Protein AF-A0A1I5C1Q9-F1 (afdb_monomer_lite)

Foldseek 3Di:
DAPDDVVLVVLLCLCPDPDLVSNLVSLVVLLVCLVRHDLVSLLVLLLSLLQCLLPDPDLSSNLSSLVSNLNNPPPVSYALVSNQSNVNRPPVSQDPSSVVSVVSVVVSPVVVPD

Secondary structure (DSSP, 8-state):
----HHHHHHHHHHHT-SSHHHHHHHHHHHHHTGGG--HHHHHHHHHHHHHHHHH---HHHHHHHHHHHHHHGGGS---GGGGGGGGGS-GGG--HHHHHHHHHHHHHHHHTT-

Sequence (114 aa):
MGIGNRRLAELIRELVSGDGQQRETGSDRVEDWMNSYSPKEARVIAETLALMASFEESRECLEAQLHALSELDTADRIGAADLTPLRDIPGTRIHVEHRDYLEDLAPYLEKGAE

Radius of gyration: 13.0 Å; chains: 1; bounding box: 29×31×28 Å

pLDDT: mean 89.0, std 11.05, range [41.06, 98.25]

Structure (mmCIF, N/CA/C/O backbone):
data_AF-A0A1I5C1Q9-F1
#
_entry.id   AF-A0A1I5C1Q9-F1
#
loop_
_atom_site.group_PDB
_atom_site.id
_atom_site.type_symbol
_atom_site.label_atom_id
_atom_site.label_alt_id
_atom_site.label_comp_id
_atom_site.label_asym_id
_atom_site.label_entity_id
_atom_site.label_seq_id
_atom_site.pdbx_PDB_ins_code
_atom_site.Cartn_x
_atom_site.Cartn_y
_atom_site.Cartn_z
_atom_site.occupancy
_atom_site.B_iso_or_equiv
_atom_site.auth_seq_id
_atom_site.auth_comp_id
_atom_site.auth_asym_id
_atom_site.auth_atom_id
_atom_site.pdbx_PDB_model_num
ATOM 1 N N . MET A 1 1 ? 16.213 -5.658 -12.398 1.00 69.19 1 MET A N 1
ATOM 2 C CA . MET A 1 1 ? 15.903 -7.015 -11.890 1.00 69.19 1 MET A CA 1
ATOM 3 C C . MET A 1 1 ? 14.983 -6.848 -10.698 1.00 69.19 1 MET A C 1
ATOM 5 O O . MET A 1 1 ? 15.116 -5.830 -10.041 1.00 69.19 1 MET A O 1
ATOM 9 N N . GLY A 1 2 ? 14.039 -7.769 -10.503 1.00 88.94 2 GLY A N 1
ATOM 10 C CA . GLY A 1 2 ? 13.058 -7.734 -9.414 1.00 88.94 2 GLY A CA 1
ATOM 11 C C . GLY A 1 2 ? 13.441 -8.618 -8.225 1.00 88.94 2 GLY A C 1
ATOM 12 O O . GLY A 1 2 ? 14.420 -9.364 -8.307 1.00 88.94 2 GLY A O 1
ATOM 13 N N . ILE A 1 3 ? 12.636 -8.604 -7.162 1.00 94.06 3 ILE A N 1
ATOM 14 C CA . ILE A 1 3 ? 12.808 -9.509 -6.009 1.00 94.06 3 ILE A CA 1
ATOM 15 C C . ILE A 1 3 ? 12.415 -10.964 -6.327 1.00 94.06 3 ILE A C 1
ATOM 17 O O . ILE A 1 3 ? 12.841 -11.890 -5.632 1.00 94.06 3 ILE A O 1
ATOM 21 N N . GLY A 1 4 ? 11.640 -11.183 -7.393 1.00 96.62 4 GLY A N 1
ATOM 22 C CA . GLY A 1 4 ? 11.198 -12.487 -7.874 1.00 96.62 4 GLY A CA 1
ATOM 23 C C . GLY A 1 4 ? 9.879 -12.959 -7.253 1.00 96.62 4 GLY A C 1
ATOM 24 O O . GLY A 1 4 ? 9.561 -12.678 -6.099 1.00 96.62 4 GLY A O 1
ATOM 25 N N . ASN A 1 5 ? 9.127 -13.764 -8.016 1.00 96.62 5 ASN A N 1
ATOM 26 C CA . ASN A 1 5 ? 7.746 -14.164 -7.695 1.00 96.62 5 ASN A CA 1
ATOM 27 C C . ASN A 1 5 ? 7.564 -14.779 -6.299 1.00 96.62 5 ASN A C 1
ATOM 29 O O . ASN A 1 5 ? 6.539 -14.557 -5.663 1.00 96.62 5 ASN A O 1
ATOM 33 N N . ARG A 1 6 ? 8.533 -15.572 -5.823 1.00 97.44 6 ARG A N 1
ATOM 34 C CA . ARG A 1 6 ? 8.437 -16.221 -4.508 1.00 97.44 6 ARG A CA 1
ATOM 35 C C . ARG A 1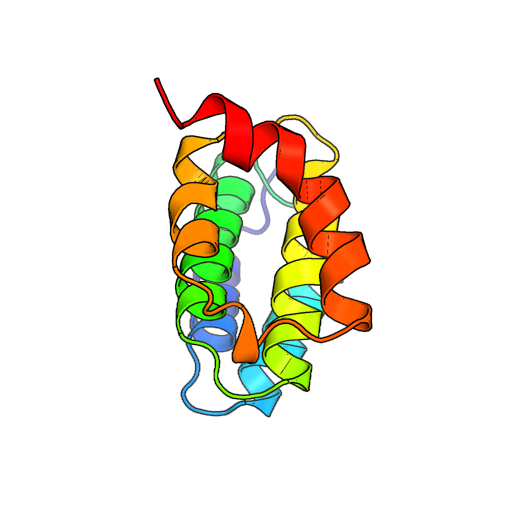 6 ? 8.489 -15.202 -3.372 1.00 97.44 6 ARG A C 1
ATOM 37 O O . ARG A 1 6 ? 7.636 -15.255 -2.495 1.00 97.44 6 ARG A O 1
ATOM 44 N N . ARG A 1 7 ? 9.451 -14.275 -3.424 1.00 97.25 7 ARG A N 1
ATOM 45 C CA . ARG A 1 7 ? 9.593 -13.212 -2.421 1.00 97.25 7 ARG A CA 1
ATOM 46 C C . ARG A 1 7 ? 8.420 -12.246 -2.479 1.00 97.25 7 ARG A C 1
ATOM 48 O O . ARG A 1 7 ? 7.917 -11.865 -1.435 1.00 97.25 7 ARG A O 1
ATOM 55 N N . LEU A 1 8 ? 7.931 -11.933 -3.682 1.00 97.38 8 LEU A N 1
ATOM 56 C CA . LEU A 1 8 ? 6.717 -11.134 -3.842 1.00 97.38 8 LEU A CA 1
ATOM 57 C C . LEU A 1 8 ? 5.515 -11.810 -3.161 1.00 97.38 8 LEU A C 1
ATOM 59 O O . LEU A 1 8 ? 4.795 -11.169 -2.411 1.00 97.38 8 LEU A O 1
ATOM 63 N N . ALA A 1 9 ? 5.313 -13.114 -3.368 1.00 98.06 9 ALA A N 1
ATOM 64 C CA . ALA A 1 9 ? 4.214 -13.847 -2.736 1.00 98.06 9 ALA A CA 1
ATOM 65 C C . ALA A 1 9 ? 4.386 -14.029 -1.214 1.00 98.06 9 ALA A C 1
ATOM 67 O O . ALA A 1 9 ? 3.405 -14.228 -0.500 1.00 98.06 9 ALA A O 1
ATOM 68 N N . GLU A 1 10 ? 5.618 -14.043 -0.706 1.00 97.94 10 GLU A N 1
ATOM 69 C CA . GLU A 1 10 ? 5.911 -14.012 0.734 1.00 97.94 10 GLU A CA 1
ATOM 70 C C . GLU A 1 10 ? 5.553 -12.642 1.321 1.00 97.94 10 GLU A C 1
ATOM 72 O O . GLU A 1 10 ? 4.777 -12.592 2.268 1.00 97.94 10 GLU A O 1
ATOM 77 N N . LEU A 1 11 ? 5.993 -11.559 0.681 1.00 97.88 11 LEU A N 1
ATOM 78 C CA . LEU A 1 11 ? 5.684 -10.187 1.079 1.00 97.88 11 LEU A CA 1
ATOM 79 C C . LEU A 1 11 ? 4.176 -9.902 1.057 1.00 97.88 11 LEU A C 1
ATOM 81 O O . LEU A 1 11 ? 3.628 -9.428 2.042 1.00 97.88 11 LEU A O 1
ATOM 85 N N . ILE A 1 12 ? 3.468 -10.273 -0.016 1.00 98.25 12 ILE A N 1
ATOM 86 C CA . ILE A 1 12 ? 2.008 -10.089 -0.094 1.00 98.25 12 ILE A CA 1
ATOM 87 C C . ILE A 1 12 ? 1.303 -10.811 1.058 1.00 98.25 12 ILE A C 1
ATOM 89 O O . ILE A 1 12 ? 0.363 -10.268 1.624 1.00 98.25 12 ILE A O 1
ATOM 93 N N . ARG A 1 13 ? 1.754 -12.016 1.438 1.00 98.25 13 ARG A N 1
ATOM 94 C CA . ARG A 1 13 ? 1.168 -12.753 2.570 1.00 98.25 13 ARG A CA 1
ATOM 95 C C . ARG A 1 13 ? 1.364 -12.043 3.905 1.00 98.25 13 ARG A C 1
ATOM 97 O O . ARG A 1 13 ? 0.482 -12.147 4.748 1.00 98.25 13 ARG A O 1
ATOM 104 N N . GLU A 1 14 ? 2.487 -11.359 4.089 1.00 98.12 14 GLU A N 1
ATOM 105 C CA . GLU A 1 14 ? 2.734 -10.530 5.273 1.00 98.12 14 GLU A CA 1
ATOM 106 C C . GLU A 1 14 ? 1.794 -9.313 5.268 1.00 98.12 14 GLU A C 1
ATOM 108 O O . GLU A 1 14 ? 1.070 -9.100 6.238 1.00 98.12 14 GLU A O 1
ATOM 113 N N . LEU A 1 15 ? 1.699 -8.604 4.135 1.00 98.00 15 LEU A N 1
ATOM 114 C CA . LEU A 1 15 ? 0.849 -7.417 3.972 1.00 98.00 15 LEU A CA 1
ATOM 115 C C . LEU A 1 15 ? -0.648 -7.691 4.185 1.00 98.00 15 LEU A C 1
ATOM 117 O O . LEU A 1 15 ? -1.349 -6.852 4.743 1.00 98.00 15 LEU A O 1
ATOM 121 N N . VAL A 1 16 ? -1.146 -8.862 3.773 1.00 98.12 16 VAL A N 1
ATOM 122 C CA . VAL A 1 16 ? -2.564 -9.250 3.936 1.00 98.12 16 VAL A CA 1
ATOM 123 C C . VAL A 1 16 ? -2.815 -10.131 5.165 1.00 98.12 16 VAL A C 1
ATOM 125 O O . VAL A 1 16 ? -3.870 -10.760 5.281 1.00 98.12 16 VAL A O 1
ATOM 128 N N . SER A 1 17 ? -1.842 -10.232 6.074 1.00 98.06 17 SER A N 1
ATOM 129 C CA . SER A 1 17 ? -1.958 -11.084 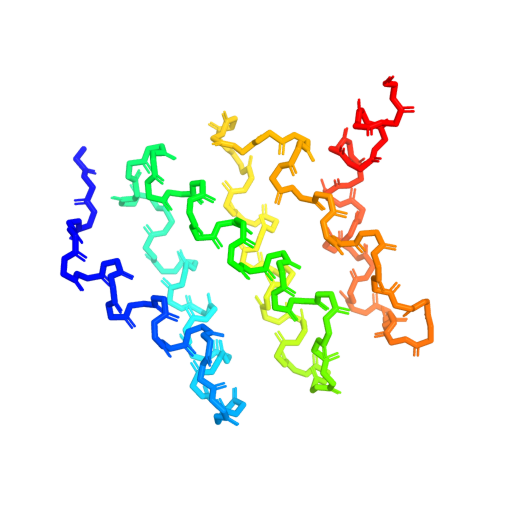7.255 1.00 98.06 17 SER A CA 1
ATOM 130 C C . SER A 1 17 ? -3.089 -10.624 8.179 1.00 98.06 17 SER A C 1
ATOM 132 O O . SER A 1 17 ? -3.309 -9.432 8.392 1.00 98.06 17 SER A O 1
ATOM 134 N N . GLY A 1 18 ? -3.783 -11.582 8.800 1.00 96.69 18 GLY A N 1
ATOM 135 C CA . GLY A 1 18 ? -4.743 -11.284 9.870 1.00 96.69 18 GLY A CA 1
ATOM 136 C C . GLY A 1 18 ? -4.078 -10.746 11.145 1.00 96.69 18 GLY A C 1
ATOM 137 O O . GLY A 1 18 ? -4.755 -10.184 12.000 1.00 96.69 18 GLY A O 1
ATOM 138 N N . ASP A 1 19 ? -2.759 -10.896 11.264 1.00 97.56 19 ASP A N 1
ATOM 139 C CA . ASP A 1 19 ? -1.942 -10.396 12.366 1.00 97.56 19 ASP A CA 1
ATOM 140 C C . ASP A 1 19 ? -1.389 -9.001 12.039 1.00 97.56 19 ASP A C 1
ATOM 142 O O . ASP A 1 19 ? -0.659 -8.835 11.061 1.00 97.56 19 ASP A O 1
ATOM 146 N N . GLY A 1 20 ? -1.732 -8.004 12.863 1.00 97.00 20 GLY A N 1
ATOM 147 C CA . GLY A 1 20 ? -1.306 -6.614 12.671 1.00 97.00 20 GLY A CA 1
ATOM 148 C C . GLY A 1 20 ? 0.213 -6.446 12.668 1.00 97.00 20 GLY A C 1
ATOM 149 O O . GLY A 1 20 ? 0.738 -5.741 11.810 1.00 97.00 20 GLY A O 1
ATOM 150 N N . GLN A 1 21 ? 0.930 -7.180 13.524 1.00 97.06 21 GLN A N 1
ATOM 151 C CA . GLN A 1 21 ? 2.391 -7.087 13.589 1.00 97.06 21 GLN A CA 1
ATOM 152 C C . GLN A 1 21 ? 3.037 -7.532 12.272 1.00 97.06 21 GLN A C 1
ATOM 154 O O . GLN A 1 21 ? 4.028 -6.960 11.826 1.00 97.06 21 GLN A O 1
ATOM 159 N N . GLN A 1 22 ? 2.465 -8.553 11.626 1.00 97.81 22 GLN A N 1
ATOM 160 C CA . GLN A 1 22 ? 2.952 -9.031 10.332 1.00 97.81 22 GLN A CA 1
ATOM 161 C C . GLN A 1 22 ? 2.666 -8.039 9.207 1.00 97.81 22 GLN A C 1
ATOM 163 O O . GLN A 1 22 ? 3.488 -7.927 8.300 1.00 97.81 22 GLN A O 1
ATOM 168 N N . ARG A 1 23 ? 1.545 -7.310 9.267 1.00 97.88 23 ARG A N 1
ATOM 169 C CA . ARG A 1 23 ? 1.233 -6.265 8.281 1.00 97.88 23 ARG A CA 1
ATOM 170 C C . ARG A 1 23 ? 2.180 -5.078 8.398 1.00 97.88 23 ARG A C 1
ATOM 172 O O . ARG A 1 23 ? 2.684 -4.616 7.379 1.00 97.88 23 ARG A O 1
ATOM 179 N N . GLU A 1 24 ? 2.454 -4.633 9.622 1.00 97.56 24 GLU A N 1
ATOM 180 C CA . GLU A 1 24 ? 3.449 -3.593 9.910 1.00 97.56 24 GLU A CA 1
ATOM 181 C C . GLU A 1 24 ? 4.837 -4.030 9.421 1.00 97.56 24 GLU A C 1
ATOM 183 O O . GLU A 1 24 ? 5.399 -3.403 8.533 1.00 97.56 24 GLU A O 1
ATOM 188 N N . THR A 1 25 ? 5.320 -5.203 9.856 1.00 97.00 25 THR A N 1
ATOM 189 C CA . THR A 1 25 ? 6.626 -5.745 9.422 1.00 97.00 25 THR A CA 1
ATOM 190 C C . THR A 1 25 ? 6.711 -5.931 7.904 1.00 97.00 25 THR A C 1
ATOM 192 O O . THR A 1 25 ? 7.772 -5.759 7.302 1.00 97.00 25 THR A O 1
ATOM 195 N N . GLY A 1 26 ? 5.608 -6.334 7.270 1.00 97.31 26 GLY A N 1
ATOM 196 C CA . GLY A 1 26 ? 5.521 -6.437 5.820 1.00 97.31 26 GLY A CA 1
ATOM 197 C C . GLY A 1 26 ? 5.659 -5.073 5.145 1.00 97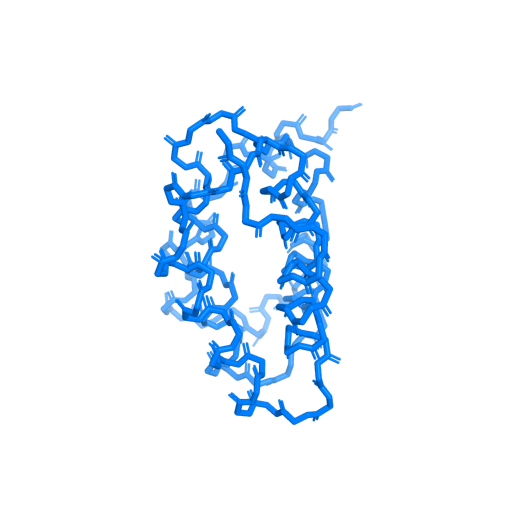.31 26 GLY A C 1
ATOM 198 O O . GLY A 1 26 ? 6.316 -4.990 4.113 1.00 97.31 26 GLY A O 1
ATOM 199 N N . SER A 1 27 ? 5.085 -4.022 5.732 1.00 97.12 27 SER A N 1
ATOM 200 C CA . SER A 1 27 ? 5.151 -2.647 5.222 1.00 97.12 27 SER A CA 1
ATOM 201 C C . SER A 1 27 ? 6.557 -2.064 5.382 1.00 97.12 27 SER A C 1
ATOM 203 O O . SER A 1 27 ? 7.117 -1.604 4.396 1.00 97.12 27 SER A O 1
ATOM 205 N N . ASP A 1 28 ? 7.207 -2.243 6.533 1.00 95.94 28 ASP A N 1
ATOM 206 C CA . ASP A 1 28 ? 8.612 -1.839 6.725 1.00 95.94 28 ASP A CA 1
ATOM 207 C C . ASP A 1 28 ? 9.539 -2.523 5.707 1.00 95.94 28 ASP A C 1
ATOM 209 O O . ASP A 1 28 ? 10.433 -1.928 5.102 1.00 95.94 28 ASP A O 1
ATOM 213 N N . ARG A 1 29 ? 9.288 -3.810 5.439 1.00 95.75 29 ARG A N 1
ATOM 214 C CA . ARG A 1 29 ? 10.043 -4.559 4.432 1.00 95.75 29 ARG A CA 1
ATOM 215 C C . ARG A 1 29 ? 9.822 -4.020 3.019 1.00 95.75 29 ARG A C 1
ATOM 217 O O . ARG A 1 29 ? 10.690 -4.199 2.157 1.00 95.75 29 ARG A O 1
ATOM 224 N N . VAL A 1 30 ? 8.672 -3.394 2.751 1.00 95.06 30 VAL A N 1
ATOM 225 C CA . VAL A 1 30 ? 8.444 -2.734 1.467 1.00 95.06 30 VAL A CA 1
ATOM 226 C C . VAL A 1 30 ? 9.494 -1.650 1.249 1.00 95.06 30 VAL A C 1
ATOM 228 O O . VAL A 1 30 ? 10.118 -1.646 0.184 1.00 95.06 30 VAL A O 1
ATOM 231 N N . GLU A 1 31 ? 9.728 -0.823 2.266 1.00 91.50 31 GLU A N 1
ATOM 232 C CA . GLU A 1 31 ? 10.719 0.254 2.268 1.00 91.50 31 GLU A CA 1
ATOM 233 C C . GLU A 1 31 ? 12.139 -0.301 2.099 1.00 91.50 31 GLU A C 1
ATOM 235 O O . GLU A 1 31 ? 12.865 0.099 1.184 1.00 91.50 31 GLU A O 1
ATOM 240 N N . ASP A 1 32 ? 12.501 -1.331 2.872 1.00 92.25 32 ASP A N 1
ATOM 241 C CA . ASP A 1 32 ? 13.824 -1.970 2.805 1.00 92.25 32 ASP A CA 1
ATOM 242 C C . ASP A 1 32 ? 14.204 -2.428 1.385 1.00 92.25 32 ASP A C 1
ATOM 244 O O . ASP A 1 32 ? 15.377 -2.427 0.987 1.00 92.25 32 ASP A O 1
ATOM 248 N N . TRP A 1 33 ? 13.221 -2.882 0.604 1.00 91.88 33 TRP A N 1
ATOM 249 C CA . TRP A 1 33 ? 13.433 -3.457 -0.724 1.00 91.88 33 TRP A CA 1
ATOM 250 C C . TRP A 1 33 ? 12.970 -2.549 -1.870 1.00 91.88 33 TRP A C 1
ATOM 252 O O . TRP A 1 33 ? 13.050 -2.979 -3.025 1.00 91.88 33 TRP A O 1
ATOM 262 N N . MET A 1 34 ? 12.562 -1.301 -1.610 1.00 88.56 34 MET A N 1
ATOM 263 C CA . MET A 1 34 ? 11.970 -0.382 -2.603 1.00 88.56 34 MET A CA 1
ATOM 264 C C . MET A 1 34 ? 12.799 -0.242 -3.896 1.00 88.56 34 MET A C 1
ATOM 266 O O . MET A 1 34 ? 12.284 -0.221 -5.022 1.00 88.56 34 MET A O 1
ATOM 270 N N . ASN A 1 35 ? 14.125 -0.254 -3.754 1.00 88.56 35 ASN A N 1
ATOM 271 C CA . ASN A 1 35 ? 15.074 -0.126 -4.860 1.00 88.56 35 ASN A CA 1
ATOM 272 C C . ASN A 1 35 ? 15.299 -1.430 -5.648 1.00 88.56 35 ASN A C 1
ATOM 274 O O . ASN A 1 35 ? 15.930 -1.417 -6.705 1.00 88.56 35 ASN A O 1
ATOM 278 N N . SER A 1 36 ? 14.774 -2.554 -5.159 1.00 92.00 36 SER A N 1
ATOM 279 C CA . SER A 1 36 ? 14.928 -3.891 -5.744 1.00 92.00 36 SER A CA 1
ATOM 280 C C . SER A 1 36 ? 13.711 -4.351 -6.547 1.00 92.00 36 SER A C 1
ATOM 282 O O . SER A 1 36 ? 13.782 -5.384 -7.217 1.00 92.00 36 SER A O 1
ATOM 284 N N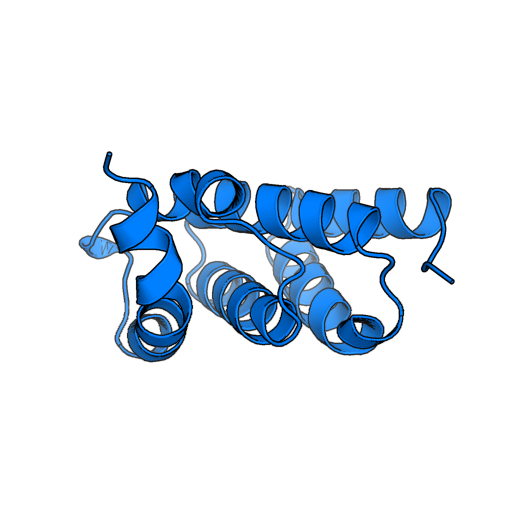 . TYR A 1 37 ? 12.596 -3.622 -6.493 1.00 92.00 37 TYR A N 1
ATOM 285 C CA . TYR A 1 37 ? 11.387 -3.990 -7.222 1.00 92.00 37 TYR A CA 1
ATOM 286 C C . TYR A 1 37 ? 11.494 -3.685 -8.712 1.00 92.00 37 TYR A C 1
ATOM 288 O O . TYR A 1 37 ? 11.923 -2.616 -9.146 1.00 92.00 37 TYR A O 1
ATOM 296 N N . SER A 1 38 ? 11.022 -4.626 -9.522 1.00 91.75 38 SER A N 1
ATOM 297 C CA . SER A 1 38 ? 10.611 -4.325 -10.888 1.00 91.75 38 SER A CA 1
ATOM 298 C C . SER A 1 38 ? 9.339 -3.463 -10.887 1.00 91.75 38 SER A C 1
ATOM 300 O O . SER A 1 38 ? 8.568 -3.522 -9.928 1.00 91.75 38 SER A O 1
ATOM 302 N N . PRO A 1 39 ? 9.040 -2.730 -11.976 1.00 90.44 39 PRO A N 1
ATOM 303 C CA . PRO A 1 39 ? 7.808 -1.940 -12.066 1.00 90.44 39 PRO A CA 1
ATOM 304 C C . PRO A 1 39 ? 6.535 -2.764 -11.820 1.00 90.44 39 PRO A C 1
ATOM 306 O O . PRO A 1 39 ? 5.618 -2.316 -11.144 1.00 90.44 39 PRO A O 1
ATOM 309 N N . LYS A 1 40 ? 6.501 -4.013 -12.309 1.00 91.19 40 LYS A N 1
ATOM 310 C CA . LYS A 1 40 ? 5.372 -4.925 -12.082 1.00 91.19 40 LYS A CA 1
ATOM 311 C C . LYS A 1 40 ? 5.215 -5.298 -10.604 1.00 91.19 40 LYS A C 1
ATOM 313 O O . LYS A 1 40 ? 4.094 -5.363 -10.121 1.00 91.19 40 LYS A O 1
ATOM 318 N N . GLU A 1 41 ? 6.315 -5.592 -9.913 1.00 94.38 41 GLU A N 1
ATOM 319 C CA . GLU A 1 41 ? 6.279 -5.921 -8.481 1.00 94.38 41 GLU A CA 1
ATOM 320 C C . GLU A 1 41 ? 5.838 -4.711 -7.658 1.00 94.38 41 GLU A C 1
ATOM 322 O O . GLU A 1 41 ? 4.939 -4.854 -6.839 1.00 94.38 41 GLU A O 1
ATOM 327 N N . ALA A 1 42 ? 6.403 -3.530 -7.933 1.00 93.06 42 ALA A N 1
ATOM 328 C CA . ALA A 1 42 ? 6.039 -2.288 -7.256 1.00 93.06 42 ALA A CA 1
ATOM 329 C C . ALA A 1 42 ? 4.538 -1.993 -7.382 1.00 93.06 42 ALA A C 1
ATOM 331 O O . ALA A 1 42 ? 3.890 -1.718 -6.380 1.00 93.06 42 ALA A O 1
ATOM 332 N N . ARG A 1 43 ? 3.965 -2.151 -8.582 1.00 91.94 43 ARG A N 1
ATOM 333 C CA . ARG A 1 43 ? 2.527 -1.955 -8.803 1.00 91.94 43 ARG A CA 1
ATOM 334 C C . ARG A 1 43 ? 1.658 -2.920 -7.997 1.00 91.94 43 ARG A C 1
ATOM 336 O O . ARG A 1 43 ? 0.708 -2.492 -7.360 1.00 91.94 43 ARG A O 1
ATOM 343 N N . VAL A 1 44 ? 1.993 -4.213 -7.988 1.00 94.50 44 VAL A N 1
ATOM 344 C CA . VAL A 1 44 ? 1.234 -5.211 -7.210 1.00 94.50 44 VAL A CA 1
ATOM 345 C C . VAL A 1 44 ? 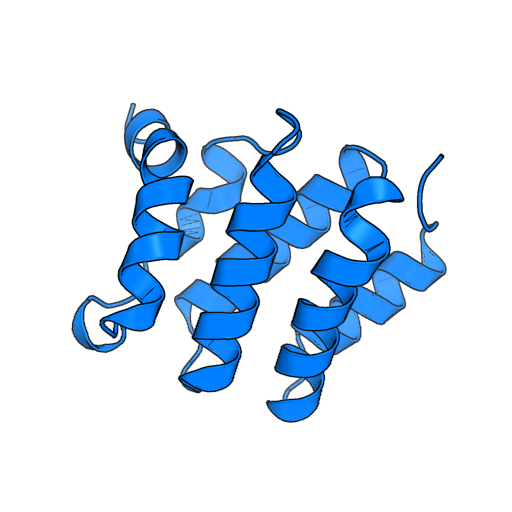1.300 -4.905 -5.712 1.00 94.50 44 VAL A C 1
ATOM 347 O O . VAL A 1 44 ? 0.298 -5.042 -5.013 1.00 94.50 44 VAL A O 1
ATOM 350 N N . ILE A 1 45 ? 2.469 -4.492 -5.217 1.00 95.56 45 ILE A N 1
ATOM 351 C CA . ILE A 1 45 ? 2.648 -4.100 -3.816 1.00 95.56 45 ILE A CA 1
ATOM 352 C C . ILE A 1 45 ? 1.810 -2.855 -3.511 1.00 95.56 45 ILE A C 1
ATOM 354 O O . ILE A 1 45 ? 1.078 -2.863 -2.529 1.00 95.56 45 ILE A O 1
ATOM 358 N N . ALA A 1 46 ? 1.849 -1.838 -4.375 1.00 94.12 46 ALA A N 1
ATOM 359 C CA . ALA A 1 46 ? 1.088 -0.605 -4.205 1.00 94.12 46 ALA A CA 1
ATOM 360 C C . ALA A 1 46 ? -0.427 -0.847 -4.182 1.00 94.12 46 ALA A C 1
ATOM 362 O O . ALA A 1 46 ? -1.097 -0.415 -3.251 1.00 94.12 46 ALA A O 1
ATOM 363 N N . GLU A 1 47 ? -0.962 -1.609 -5.140 1.00 94.38 47 GLU A N 1
ATOM 364 C CA . GLU A 1 47 ? -2.385 -1.980 -5.161 1.00 94.38 47 GLU A CA 1
ATOM 365 C C . GLU A 1 47 ? -2.782 -2.746 -3.888 1.00 94.38 47 GLU A C 1
ATOM 367 O O . GLU A 1 47 ? -3.852 -2.518 -3.324 1.00 94.38 47 GLU A O 1
ATOM 372 N N . THR A 1 48 ? -1.905 -3.635 -3.403 1.00 96.75 48 THR A N 1
ATOM 373 C CA . THR A 1 48 ? -2.138 -4.392 -2.165 1.00 96.75 48 THR A CA 1
ATOM 374 C C . THR A 1 48 ? -2.162 -3.465 -0.952 1.00 96.75 48 THR A C 1
ATOM 376 O O . THR A 1 48 ? -3.103 -3.528 -0.168 1.00 96.75 48 THR A O 1
ATOM 379 N N . LEU A 1 49 ? -1.162 -2.595 -0.800 1.00 96.19 49 LEU A N 1
ATOM 380 C CA . LEU A 1 49 ? -1.078 -1.645 0.308 1.00 96.19 49 LEU A CA 1
ATOM 381 C C . LEU A 1 49 ? -2.254 -0.669 0.304 1.00 96.19 49 LEU A C 1
ATOM 383 O O . LEU A 1 49 ? -2.876 -0.477 1.342 1.00 96.19 49 LEU A O 1
ATOM 387 N N . ALA A 1 50 ? -2.604 -0.106 -0.855 1.00 95.25 50 ALA A N 1
ATOM 388 C CA . ALA A 1 50 ? -3.725 0.820 -0.975 1.00 95.25 50 ALA A CA 1
ATOM 389 C C . ALA A 1 50 ? -5.042 0.142 -0.586 1.00 95.25 50 ALA A C 1
ATOM 391 O O . ALA A 1 50 ? -5.845 0.706 0.161 1.00 95.25 50 ALA A O 1
ATOM 392 N N . LEU A 1 51 ? -5.246 -1.096 -1.049 1.00 96.38 51 LEU A N 1
ATOM 393 C CA . LEU A 1 51 ? -6.403 -1.894 -0.673 1.00 96.38 51 LEU A CA 1
ATOM 394 C C . LEU A 1 51 ? -6.432 -2.158 0.838 1.00 96.38 51 LEU A C 1
ATOM 396 O O . LEU A 1 51 ? -7.467 -1.929 1.454 1.00 96.38 51 LEU A O 1
ATOM 400 N N . MET A 1 52 ? -5.323 -2.592 1.440 1.00 97.12 52 MET A N 1
ATOM 401 C CA . MET A 1 52 ? -5.256 -2.848 2.884 1.00 97.12 52 MET A CA 1
ATOM 402 C C . MET A 1 52 ? -5.514 -1.577 3.702 1.00 97.12 52 MET A C 1
ATOM 404 O O . MET A 1 52 ? -6.350 -1.600 4.604 1.00 97.12 52 MET A O 1
ATOM 408 N N . ALA A 1 53 ? -4.900 -0.453 3.326 1.00 95.69 53 ALA A N 1
ATOM 409 C CA . ALA A 1 53 ? -5.070 0.835 3.993 1.00 95.69 53 ALA A CA 1
ATOM 410 C C . ALA A 1 53 ? -6.533 1.309 3.995 1.00 95.69 53 ALA A C 1
ATOM 412 O O . ALA A 1 53 ? -6.999 1.871 4.986 1.00 95.69 53 ALA A O 1
ATOM 413 N N . SER A 1 54 ? -7.297 1.023 2.931 1.00 95.44 54 SER A N 1
ATOM 414 C CA . SER A 1 54 ? -8.716 1.413 2.820 1.00 95.44 54 SER A CA 1
ATOM 415 C C . SER A 1 54 ? -9.604 0.870 3.953 1.00 95.44 54 SER A C 1
ATOM 417 O O . SER A 1 54 ? -10.567 1.516 4.384 1.00 95.44 54 SER A O 1
ATOM 419 N N . PHE A 1 55 ? -9.269 -0.304 4.494 1.00 94.69 55 PHE A N 1
ATOM 420 C CA . PHE A 1 55 ? -10.033 -0.952 5.560 1.00 94.69 55 PHE A CA 1
ATOM 421 C C . PHE A 1 55 ? -9.224 -1.233 6.826 1.00 94.69 55 PHE A C 1
ATOM 423 O O . PHE A 1 55 ? -9.756 -1.855 7.742 1.00 94.69 55 PHE A O 1
ATOM 430 N N . GLU A 1 56 ? -7.984 -0.756 6.912 1.00 96.56 56 GLU A N 1
ATOM 431 C CA . GLU A 1 56 ? -7.153 -0.932 8.097 1.00 96.56 56 GLU A CA 1
ATOM 432 C C . GLU A 1 56 ? -7.787 -0.250 9.323 1.00 96.56 56 GLU A C 1
ATOM 434 O O . GLU A 1 56 ? -8.316 0.869 9.257 1.00 96.56 56 GLU A O 1
ATOM 439 N N . GLU A 1 57 ? -7.761 -0.967 10.446 1.00 93.56 57 GLU A N 1
ATOM 440 C CA . GLU A 1 57 ? -8.303 -0.522 11.734 1.00 93.56 57 GLU A CA 1
ATOM 441 C C . GLU A 1 57 ? -7.188 -0.182 12.727 1.00 93.56 57 GLU A C 1
ATOM 443 O O . GLU A 1 57 ? -7.389 0.637 13.626 1.00 93.56 57 GLU A O 1
ATOM 448 N N . SER A 1 58 ? -6.013 -0.797 12.570 1.00 94.62 58 SER A N 1
ATOM 449 C CA . SER A 1 58 ? -4.841 -0.492 13.381 1.00 94.62 58 SER A CA 1
ATOM 450 C C . SER A 1 58 ? -4.187 0.797 12.904 1.00 94.62 58 SER A C 1
ATOM 452 O O . SER A 1 58 ? -3.786 0.911 11.747 1.00 94.62 58 SER A O 1
ATOM 454 N N . ARG A 1 59 ? -4.031 1.753 13.822 1.00 94.12 59 ARG A N 1
ATOM 455 C CA . ARG A 1 59 ? -3.362 3.026 13.542 1.00 94.12 59 ARG A CA 1
ATOM 456 C C . ARG A 1 59 ? -1.927 2.815 13.056 1.00 94.12 59 ARG A C 1
ATOM 458 O O . ARG A 1 59 ? -1.566 3.347 12.019 1.00 94.12 59 ARG A O 1
ATOM 465 N N . GLU A 1 60 ? -1.163 1.993 13.771 1.00 94.62 60 GLU A N 1
ATOM 466 C CA . GLU A 1 60 ? 0.245 1.700 13.466 1.00 94.62 60 GLU A CA 1
ATOM 467 C C . GLU A 1 60 ? 0.387 1.022 12.097 1.00 94.62 60 GLU A C 1
ATOM 469 O O . GLU A 1 60 ? 1.239 1.391 11.295 1.00 94.62 60 GLU A O 1
ATOM 474 N N . CYS A 1 61 ? -0.508 0.082 11.772 1.00 96.75 61 CYS A N 1
ATOM 475 C CA . CYS A 1 61 ? -0.477 -0.570 10.464 1.00 96.75 61 CYS A CA 1
ATOM 476 C C . CYS A 1 61 ? -0.865 0.391 9.337 1.00 96.75 61 CYS A C 1
ATOM 478 O O . CYS A 1 61 ? -0.285 0.307 8.259 1.00 96.75 61 CYS A O 1
ATOM 480 N N . LEU A 1 62 ? -1.835 1.284 9.566 1.00 96.62 62 LEU A N 1
ATOM 481 C CA . LEU A 1 62 ? -2.241 2.274 8.571 1.00 96.62 62 LEU A CA 1
ATOM 482 C C . LEU A 1 62 ? -1.102 3.261 8.291 1.00 96.62 62 LEU A C 1
ATOM 484 O O . LEU A 1 62 ? -0.830 3.555 7.131 1.00 96.62 62 LEU A O 1
ATOM 488 N N . GLU A 1 63 ? -0.417 3.728 9.335 1.00 95.88 63 GLU A N 1
ATOM 489 C CA . GLU A 1 63 ? 0.767 4.581 9.220 1.00 95.88 63 GLU A CA 1
ATOM 490 C C . GLU A 1 63 ? 1.863 3.896 8.391 1.00 95.88 63 GLU A C 1
ATOM 492 O O . GLU A 1 63 ? 2.279 4.439 7.368 1.00 95.88 63 GLU A O 1
ATOM 497 N N . ALA A 1 64 ? 2.239 2.662 8.747 1.00 96.38 64 ALA A N 1
ATOM 498 C CA . ALA A 1 64 ? 3.259 1.900 8.026 1.00 96.38 64 ALA A CA 1
ATOM 499 C C . ALA A 1 64 ? 2.876 1.635 6.555 1.00 96.38 64 ALA A C 1
ATOM 501 O O . ALA A 1 64 ? 3.707 1.740 5.655 1.00 96.38 64 ALA A O 1
ATOM 502 N N . GLN A 1 65 ? 1.604 1.330 6.275 1.00 96.31 65 GLN A N 1
ATOM 503 C CA . GLN A 1 65 ? 1.121 1.103 4.908 1.00 96.31 65 GLN A CA 1
ATOM 504 C C . GLN A 1 65 ? 1.177 2.376 4.052 1.00 96.31 65 GLN A C 1
ATOM 506 O O . GLN A 1 65 ? 1.558 2.310 2.881 1.00 96.31 65 GLN A O 1
ATOM 511 N N . LEU A 1 66 ? 0.784 3.523 4.615 1.00 94.69 66 LEU A N 1
ATOM 512 C CA . LEU A 1 66 ? 0.813 4.811 3.919 1.00 94.69 66 LEU A CA 1
ATOM 513 C C . LEU A 1 66 ? 2.247 5.290 3.683 1.00 94.69 66 LEU A C 1
ATOM 515 O O . LEU A 1 66 ? 2.541 5.758 2.585 1.00 94.69 66 LEU A O 1
ATOM 519 N N . HIS A 1 67 ? 3.134 5.103 4.659 1.00 93.62 67 HIS A N 1
ATOM 520 C CA . HIS A 1 67 ? 4.554 5.415 4.520 1.00 93.62 67 HIS A CA 1
ATOM 521 C C . HIS A 1 67 ? 5.221 4.569 3.427 1.00 93.62 67 HIS A C 1
ATOM 523 O O . HIS A 1 67 ? 5.859 5.093 2.514 1.00 93.62 67 HIS A O 1
ATOM 529 N N . ALA A 1 68 ? 4.983 3.254 3.433 1.00 93.81 68 ALA A N 1
ATOM 530 C CA . ALA A 1 68 ? 5.482 2.367 2.388 1.00 93.81 68 ALA A CA 1
ATOM 531 C C . ALA A 1 68 ? 4.976 2.763 0.986 1.00 93.81 68 ALA A C 1
ATOM 533 O O . ALA A 1 68 ? 5.710 2.642 0.001 1.00 93.81 68 ALA A O 1
ATOM 534 N N . LEU A 1 69 ? 3.730 3.241 0.877 1.00 92.50 69 LEU A N 1
ATOM 535 C CA . LEU A 1 69 ? 3.168 3.750 -0.377 1.00 92.50 69 LEU A CA 1
ATOM 536 C C . LEU A 1 69 ? 3.832 5.049 -0.842 1.00 92.50 69 LEU A C 1
ATOM 538 O O . LEU A 1 69 ? 4.159 5.141 -2.026 1.00 92.50 69 LEU A O 1
ATOM 542 N N . SER A 1 70 ? 4.039 6.027 0.046 1.00 89.00 70 SER A N 1
ATOM 543 C CA . SER A 1 70 ? 4.676 7.303 -0.312 1.00 89.00 70 SER A CA 1
ATOM 544 C C . SER A 1 70 ? 6.126 7.106 -0.758 1.00 89.00 70 SER A C 1
ATOM 546 O O . SER A 1 70 ? 6.563 7.713 -1.733 1.00 89.00 70 SER A O 1
ATOM 548 N N . GLU A 1 71 ? 6.858 6.184 -0.129 1.00 87.12 71 GLU A N 1
ATOM 549 C CA . GLU A 1 71 ? 8.235 5.856 -0.520 1.00 87.12 71 GLU A CA 1
ATOM 550 C C . GLU A 1 71 ? 8.304 5.114 -1.867 1.00 87.12 71 GLU A C 1
ATOM 552 O O . GLU A 1 71 ? 9.161 5.396 -2.715 1.00 87.12 71 GLU A O 1
ATOM 557 N N . LEU A 1 72 ? 7.370 4.189 -2.121 1.00 85.31 72 LEU A N 1
ATOM 558 C CA . LEU A 1 72 ? 7.277 3.469 -3.397 1.00 85.31 72 LEU A CA 1
ATOM 559 C C . LEU A 1 72 ? 7.014 4.390 -4.600 1.00 85.31 72 LEU A C 1
ATOM 561 O O . LEU A 1 72 ? 7.397 4.049 -5.728 1.00 85.31 72 LEU A O 1
ATOM 565 N N . ASP A 1 73 ? 6.357 5.524 -4.368 1.00 67.69 73 ASP A N 1
ATOM 566 C CA . ASP A 1 73 ? 5.908 6.462 -5.393 1.00 67.69 73 ASP A CA 1
ATOM 567 C C . ASP A 1 73 ? 7.042 7.282 -6.042 1.00 67.69 73 ASP A C 1
ATOM 569 O O . ASP A 1 73 ? 6.906 7.815 -7.143 1.00 67.69 73 ASP A O 1
ATOM 573 N N . THR A 1 74 ? 8.233 7.276 -5.445 1.00 60.03 74 THR A N 1
ATOM 574 C CA . THR A 1 74 ? 9.387 8.104 -5.845 1.00 60.03 74 THR A CA 1
ATOM 575 C C . THR A 1 74 ? 9.974 7.841 -7.251 1.00 60.03 74 THR A C 1
ATOM 577 O O . THR A 1 74 ? 10.961 8.473 -7.632 1.00 60.03 74 THR A O 1
ATOM 580 N N . ALA A 1 75 ? 9.410 6.934 -8.062 1.00 58.88 75 ALA A N 1
ATOM 581 C CA . ALA A 1 75 ? 10.006 6.499 -9.333 1.00 58.88 75 ALA A CA 1
ATOM 582 C C . ALA A 1 75 ? 9.045 6.341 -10.537 1.00 58.88 75 ALA A C 1
ATOM 584 O O . ALA A 1 75 ? 9.367 5.562 -11.440 1.00 58.88 75 ALA A O 1
ATOM 585 N N . ASP A 1 76 ? 7.890 7.023 -10.575 1.00 64.50 76 ASP A N 1
ATOM 586 C CA . ASP A 1 76 ? 6.889 6.925 -11.670 1.00 64.50 76 ASP A CA 1
ATOM 587 C C . ASP A 1 76 ? 6.400 5.477 -11.931 1.00 64.50 76 ASP A C 1
ATOM 589 O O . ASP A 1 76 ? 6.022 5.095 -13.044 1.00 64.50 76 ASP A O 1
ATOM 593 N N . ARG A 1 77 ? 6.459 4.607 -10.914 1.00 73.12 77 ARG A N 1
ATOM 594 C CA . ARG A 1 77 ? 6.136 3.171 -11.050 1.00 73.12 77 ARG A CA 1
ATOM 595 C C . ARG A 1 77 ? 4.661 2.860 -10.818 1.00 73.12 77 ARG A C 1
ATOM 597 O O . ARG A 1 77 ? 4.229 1.757 -11.159 1.00 73.12 77 ARG A O 1
ATOM 604 N N . ILE A 1 78 ? 3.928 3.798 -10.227 1.00 80.88 78 ILE A N 1
ATOM 605 C CA . ILE A 1 78 ? 2.564 3.635 -9.731 1.00 80.88 78 ILE A CA 1
ATOM 606 C C . ILE A 1 78 ? 1.682 4.675 -10.422 1.00 80.88 78 ILE A C 1
ATOM 608 O O . ILE A 1 78 ? 2.075 5.825 -10.610 1.00 80.88 78 ILE A O 1
ATOM 612 N N . GLY A 1 79 ? 0.507 4.253 -10.882 1.00 80.69 79 GLY A N 1
ATOM 613 C CA . GLY A 1 79 ? -0.474 5.139 -11.495 1.00 80.69 79 GLY A CA 1
ATOM 614 C C . GLY A 1 79 ? -1.586 5.532 -10.528 1.00 80.69 79 GLY A C 1
ATOM 615 O O . GLY A 1 79 ? -1.874 4.833 -9.563 1.00 80.69 79 GLY A O 1
ATOM 616 N N . ALA A 1 80 ? -2.310 6.605 -10.861 1.00 80.94 80 ALA A N 1
ATOM 617 C CA . ALA A 1 80 ? -3.485 7.056 -10.108 1.00 80.94 80 ALA A CA 1
ATOM 618 C C . ALA A 1 80 ? -4.529 5.953 -9.863 1.00 80.94 80 ALA A C 1
ATOM 620 O O . ALA A 1 80 ? -5.122 5.883 -8.790 1.00 80.94 80 ALA A O 1
ATOM 621 N N . ALA A 1 81 ? -4.725 5.070 -10.847 1.00 83.88 81 ALA A N 1
ATOM 622 C CA . ALA A 1 81 ? -5.655 3.949 -10.747 1.00 83.88 81 ALA A CA 1
ATOM 623 C C . ALA A 1 81 ? -5.290 2.978 -9.608 1.00 83.88 81 ALA A C 1
ATOM 625 O O . ALA A 1 81 ? -6.183 2.457 -8.942 1.00 83.88 81 ALA A O 1
ATOM 626 N N . ASP A 1 82 ? -3.995 2.788 -9.355 1.00 85.31 82 ASP A N 1
ATOM 627 C CA . ASP A 1 82 ? -3.477 1.817 -8.388 1.00 85.31 82 ASP A CA 1
ATOM 628 C C . ASP A 1 82 ? -3.709 2.280 -6.936 1.00 85.31 82 ASP A C 1
ATOM 630 O O . ASP A 1 82 ? -3.790 1.460 -6.025 1.00 85.31 82 ASP A O 1
ATOM 634 N N . LEU A 1 83 ? -3.881 3.592 -6.730 1.00 88.25 83 LEU A N 1
ATOM 635 C CA . LEU A 1 83 ? -4.087 4.226 -5.422 1.00 88.25 83 LEU A CA 1
ATOM 636 C C . LEU A 1 83 ? -5.546 4.610 -5.147 1.00 88.25 83 LEU A C 1
ATOM 638 O O . LEU A 1 83 ? -5.861 5.147 -4.086 1.00 88.25 83 LEU A O 1
ATOM 642 N N . THR A 1 84 ? -6.461 4.309 -6.074 1.00 88.56 84 THR A N 1
ATOM 643 C CA . THR A 1 84 ? -7.895 4.602 -5.911 1.00 88.56 84 THR A CA 1
ATOM 644 C C . THR A 1 84 ? -8.518 4.098 -4.603 1.00 88.56 84 THR A C 1
ATOM 646 O O . THR A 1 84 ? -9.339 4.847 -4.068 1.00 88.56 84 THR A O 1
ATOM 649 N N . PRO A 1 85 ? -8.125 2.942 -4.018 1.00 92.69 85 PRO A N 1
ATOM 650 C CA . PRO A 1 85 ? -8.695 2.491 -2.747 1.00 92.69 85 PRO A CA 1
ATOM 651 C C . PRO A 1 85 ? -8.440 3.434 -1.564 1.00 92.69 85 PRO A C 1
ATOM 653 O O . PRO A 1 85 ? -9.221 3.447 -0.617 1.00 92.69 85 PRO A O 1
ATOM 656 N N . LEU A 1 86 ? -7.394 4.271 -1.604 1.00 90.62 86 LEU A N 1
ATOM 657 C CA . LEU A 1 86 ? -7.113 5.221 -0.518 1.00 90.62 86 LEU A CA 1
ATOM 658 C C . LEU A 1 86 ? -8.238 6.247 -0.327 1.00 90.62 86 LEU A C 1
ATOM 660 O O . LEU A 1 86 ? -8.393 6.805 0.758 1.00 90.62 86 LEU A O 1
ATOM 664 N N . ARG A 1 87 ? -9.063 6.473 -1.359 1.00 88.38 87 ARG A N 1
ATOM 665 C CA . ARG A 1 87 ? -10.243 7.346 -1.278 1.00 88.38 87 ARG A CA 1
ATOM 666 C C . ARG A 1 87 ? -11.312 6.815 -0.322 1.00 88.38 87 ARG A C 1
ATOM 668 O O . ARG A 1 87 ? -12.125 7.601 0.158 1.00 88.38 87 ARG A O 1
ATOM 675 N N . ASP A 1 88 ? -11.300 5.515 -0.040 1.00 90.69 88 ASP A N 1
ATOM 676 C CA . ASP A 1 88 ? -12.278 4.867 0.831 1.00 90.69 88 ASP A CA 1
ATOM 677 C C . ASP A 1 88 ? -11.873 4.915 2.315 1.00 90.69 88 ASP A C 1
ATOM 679 O O . ASP A 1 88 ? -12.669 4.528 3.174 1.00 90.69 88 ASP A O 1
ATOM 683 N N . ILE A 1 89 ? -10.675 5.429 2.646 1.00 89.38 89 ILE A N 1
ATOM 684 C CA . ILE A 1 89 ? -10.237 5.618 4.035 1.00 89.38 89 ILE A CA 1
ATOM 685 C C . ILE A 1 89 ? -11.156 6.652 4.702 1.00 89.38 89 ILE A C 1
ATOM 687 O O . ILE A 1 89 ? -11.155 7.828 4.321 1.00 89.38 89 ILE A O 1
ATOM 691 N N . PRO A 1 90 ? -11.927 6.279 5.740 1.00 87.12 90 PRO A N 1
ATOM 692 C CA . PRO A 1 90 ? -12.785 7.238 6.414 1.00 87.12 90 PRO A CA 1
ATOM 693 C C . PRO A 1 90 ? -11.941 8.315 7.089 1.00 87.12 90 PRO A C 1
ATOM 695 O O . PRO A 1 90 ? -11.022 8.002 7.844 1.00 87.12 90 PRO A O 1
ATOM 698 N N . GLY A 1 91 ? -12.311 9.587 6.919 1.00 85.38 91 GLY A N 1
ATOM 699 C CA . GLY A 1 91 ? -11.586 10.706 7.532 1.00 85.38 91 GLY A CA 1
ATOM 700 C C . GLY A 1 91 ? -11.447 10.614 9.058 1.00 85.38 91 GLY A C 1
ATOM 701 O O . GLY A 1 91 ? -10.516 11.175 9.624 1.00 85.38 91 GLY A O 1
ATOM 702 N N . THR A 1 92 ? -12.320 9.858 9.732 1.00 87.00 92 THR A N 1
ATOM 703 C CA . THR A 1 92 ? -12.231 9.570 11.173 1.00 87.00 92 THR A CA 1
ATOM 704 C C . THR A 1 92 ? -11.057 8.668 11.562 1.00 87.00 92 THR A C 1
ATOM 706 O O . THR A 1 92 ? -10.713 8.633 12.737 1.00 87.00 92 THR A O 1
ATOM 709 N N . ARG A 1 93 ? -10.468 7.925 10.613 1.00 88.81 93 ARG A N 1
ATOM 710 C CA . ARG A 1 93 ? -9.270 7.087 10.811 1.00 88.81 93 ARG A CA 1
ATOM 711 C C . ARG A 1 93 ? -7.973 7.800 10.409 1.00 88.81 93 ARG A C 1
ATOM 713 O O . ARG A 1 93 ? -6.885 7.277 10.625 1.00 88.81 93 ARG A O 1
ATOM 720 N N . ILE A 1 94 ? -8.073 8.991 9.816 1.00 87.44 94 ILE A N 1
ATOM 721 C CA . ILE A 1 94 ? -6.915 9.778 9.390 1.00 87.44 94 ILE A CA 1
ATOM 722 C C . ILE A 1 94 ? -6.422 10.602 10.580 1.00 87.44 94 ILE A C 1
ATOM 724 O O . ILE A 1 94 ? -7.019 11.617 10.955 1.00 87.44 94 ILE A O 1
ATOM 728 N N . HIS A 1 95 ? -5.320 10.152 11.173 1.00 87.38 95 HIS A N 1
ATOM 729 C CA . HIS A 1 95 ? -4.610 10.867 12.225 1.00 87.38 95 HIS A CA 1
ATOM 730 C C . HIS A 1 95 ? -3.632 11.887 11.635 1.00 87.38 95 HIS A C 1
ATOM 732 O O . HIS A 1 95 ? -3.426 11.937 10.426 1.00 87.38 95 HIS A O 1
ATOM 738 N N . VAL A 1 96 ? -3.078 12.753 12.489 1.00 85.25 96 VAL A N 1
ATOM 739 C CA . VAL A 1 96 ? -2.164 13.824 12.055 1.00 85.25 96 VAL A CA 1
ATOM 740 C C . VAL A 1 96 ? -0.944 13.268 11.321 1.00 85.25 96 VAL A C 1
ATOM 742 O O . VAL A 1 96 ? -0.609 13.788 10.270 1.00 85.25 96 VAL A O 1
ATOM 745 N N . GLU A 1 97 ? -0.375 12.169 11.812 1.00 85.06 97 GLU A N 1
ATOM 746 C CA . GLU A 1 97 ? 0.778 11.482 11.213 1.00 85.06 97 GLU A CA 1
ATOM 747 C C . GLU A 1 97 ? 0.477 10.894 9.823 1.00 85.06 97 GLU A C 1
ATOM 749 O O . GLU A 1 97 ? 1.344 10.856 8.965 1.00 85.06 97 GLU A O 1
ATOM 754 N N . HIS A 1 98 ? -0.780 10.535 9.535 1.00 89.06 98 HIS A N 1
ATOM 755 C CA . HIS A 1 98 ? -1.171 10.011 8.221 1.00 89.06 98 HIS A CA 1
ATOM 756 C C . HIS A 1 98 ? -1.275 11.104 7.147 1.00 89.06 98 HIS A C 1
ATOM 758 O O . HIS A 1 98 ? -1.333 10.791 5.959 1.00 89.06 98 HIS A O 1
ATOM 764 N N . ARG A 1 99 ? -1.396 12.379 7.546 1.00 86.00 99 ARG A N 1
ATOM 765 C CA . ARG A 1 99 ? -1.670 13.477 6.605 1.00 86.00 99 ARG A CA 1
ATOM 766 C C . ARG A 1 99 ? -0.486 13.749 5.702 1.00 86.00 99 ARG A C 1
ATOM 768 O O . ARG A 1 99 ? -0.714 13.910 4.513 1.00 86.00 99 ARG A O 1
ATOM 775 N N . ASP A 1 100 ? 0.723 13.721 6.248 1.00 87.50 100 ASP A N 1
ATOM 776 C CA . ASP A 1 100 ? 1.945 13.985 5.488 1.00 87.50 100 ASP A CA 1
ATOM 777 C C . ASP A 1 100 ? 2.070 12.976 4.329 1.00 87.50 100 ASP A C 1
ATOM 779 O O . ASP A 1 100 ? 2.184 13.367 3.170 1.00 87.50 100 ASP A O 1
ATOM 783 N N . TYR A 1 101 ? 1.858 11.684 4.604 1.00 88.06 101 TYR A N 1
ATOM 784 C CA . TYR A 1 101 ? 1.862 10.641 3.571 1.00 88.06 101 TYR A CA 1
ATOM 785 C C . TYR A 1 101 ? 0.727 10.788 2.548 1.00 88.06 101 TYR A C 1
ATOM 787 O O . TYR A 1 101 ? 0.911 10.555 1.355 1.00 88.06 101 TYR A O 1
ATOM 795 N N . LEU A 1 102 ? -0.477 11.171 2.984 1.00 85.81 102 LEU A N 1
ATOM 796 C CA . LEU A 1 102 ? -1.603 11.387 2.069 1.00 85.81 102 LEU A CA 1
ATOM 797 C C . LEU A 1 102 ? -1.423 12.638 1.199 1.00 85.81 102 LEU A C 1
ATOM 799 O O . LEU A 1 102 ? -1.926 12.660 0.077 1.00 85.81 102 LEU A O 1
ATOM 803 N N . GLU A 1 103 ? -0.730 13.662 1.697 1.00 86.50 103 GLU A N 1
ATOM 804 C CA . GLU A 1 103 ? -0.356 14.852 0.930 1.00 86.50 103 GLU A CA 1
ATOM 805 C C . GLU A 1 103 ? 0.656 14.501 -0.165 1.00 86.50 103 GLU A C 1
ATOM 807 O O . GLU A 1 103 ? 0.466 14.918 -1.310 1.00 86.50 103 GLU A O 1
ATOM 812 N N . ASP A 1 104 ? 1.641 13.649 0.134 1.00 86.31 104 ASP A N 1
ATOM 813 C CA . ASP A 1 104 ? 2.583 13.132 -0.868 1.00 86.31 104 ASP A CA 1
ATOM 814 C C . ASP A 1 104 ? 1.868 12.334 -1.974 1.00 86.31 104 ASP A C 1
ATOM 816 O O . ASP A 1 104 ? 2.201 12.440 -3.156 1.00 86.31 104 ASP A O 1
ATOM 820 N N . LEU A 1 105 ? 0.815 11.592 -1.615 1.00 85.94 105 LEU A N 1
ATOM 821 C CA . LEU A 1 105 ? 0.014 10.785 -2.544 1.00 85.94 105 LEU A CA 1
ATOM 822 C C . LEU A 1 105 ? -1.121 11.570 -3.238 1.00 85.94 105 LEU A C 1
ATOM 824 O O . LEU A 1 105 ? -1.733 11.073 -4.193 1.00 85.94 105 LEU A O 1
ATOM 828 N N . ALA A 1 106 ? -1.407 12.805 -2.811 1.00 83.62 106 ALA A N 1
ATOM 829 C CA . ALA A 1 106 ? -2.507 13.624 -3.329 1.00 83.62 106 ALA A CA 1
ATOM 830 C C . ALA A 1 106 ? -2.505 13.809 -4.865 1.00 83.62 106 ALA A C 1
ATOM 832 O O . ALA A 1 106 ? -3.580 13.692 -5.469 1.00 83.62 106 ALA A O 1
ATOM 833 N N . PRO A 1 107 ? -1.354 13.994 -5.553 1.00 80.62 107 PRO A N 1
ATOM 834 C CA . PRO A 1 107 ? -1.322 14.164 -7.009 1.00 80.62 107 PRO A CA 1
ATOM 835 C C . PRO A 1 107 ? -1.938 13.001 -7.804 1.00 80.62 107 PRO A C 1
ATOM 837 O O . PRO A 1 107 ? -2.388 13.191 -8.937 1.00 80.62 107 PRO A O 1
ATOM 840 N N . TYR A 1 108 ? -1.968 11.796 -7.234 1.00 75.44 108 TYR A N 1
ATOM 841 C CA . TYR A 1 108 ? -2.554 10.598 -7.842 1.00 75.44 108 TYR A CA 1
ATOM 842 C C . TYR A 1 108 ? -4.045 10.490 -7.552 1.00 75.44 108 TYR A C 1
ATOM 844 O O . TYR A 1 108 ? -4.834 10.091 -8.412 1.00 75.44 108 TYR A O 1
ATOM 852 N N . LEU A 1 109 ? -4.440 10.905 -6.352 1.00 73.56 109 LEU A N 1
ATOM 853 C CA . LEU A 1 109 ? -5.825 10.894 -5.908 1.00 73.56 109 LEU A CA 1
A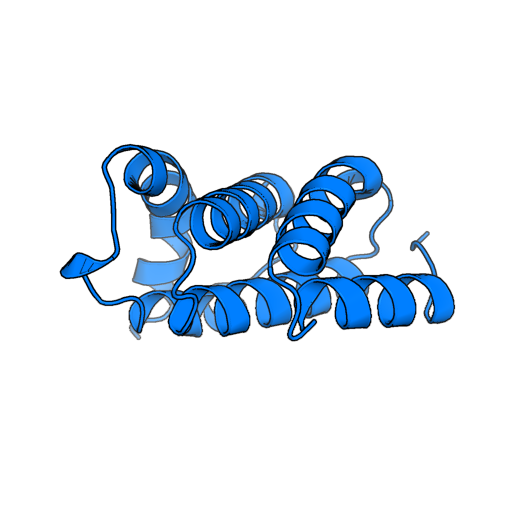TOM 854 C C . LEU A 1 109 ? -6.665 11.961 -6.611 1.00 73.56 109 LEU A C 1
ATOM 856 O O . LEU A 1 109 ? -7.866 11.760 -6.766 1.00 73.56 109 LEU A O 1
ATOM 860 N N . GLU A 1 110 ? -6.064 13.041 -7.102 1.00 72.06 110 GLU A N 1
ATOM 861 C CA . GLU A 1 110 ? -6.760 14.061 -7.896 1.00 72.06 110 GLU A CA 1
ATOM 862 C C . GLU A 1 110 ? -6.880 13.675 -9.381 1.00 72.06 110 GLU A C 1
ATOM 864 O O . GLU A 1 110 ? -7.917 13.908 -10.001 1.00 72.06 110 GLU A O 1
ATOM 869 N N . LYS A 1 111 ? -5.864 13.012 -9.953 1.00 58.22 111 LYS A N 1
ATOM 870 C CA . LYS A 1 111 ? -5.822 12.654 -11.387 1.00 58.22 111 LYS A CA 1
ATOM 871 C C . LYS A 1 111 ? -6.752 11.509 -11.796 1.00 58.22 111 LYS A C 1
ATOM 873 O O . LYS A 1 111 ? -7.109 11.416 -12.962 1.00 58.22 111 LYS A O 1
ATOM 878 N N . GLY A 1 112 ? -7.148 10.628 -10.878 1.00 51.53 112 GLY A N 1
ATOM 879 C CA . GLY A 1 112 ? -8.066 9.516 -11.173 1.00 51.53 112 GLY A CA 1
ATOM 880 C C . GLY A 1 112 ? -9.557 9.862 -11.049 1.00 51.53 112 GLY A C 1
ATOM 881 O O . GLY A 1 112 ? -10.348 8.976 -10.727 1.00 51.53 112 GLY A O 1
ATOM 882 N N . ALA A 1 113 ? -9.929 11.148 -11.060 1.00 49.47 113 ALA A N 1
ATOM 883 C CA . ALA A 1 113 ? -11.310 11.628 -10.885 1.00 49.47 113 ALA A CA 1
ATOM 884 C C . ALA A 1 113 ? -12.006 12.015 -12.209 1.00 49.47 113 ALA A C 1
ATOM 886 O O . ALA A 1 113 ? -13.171 12.415 -12.181 1.00 49.47 113 ALA A O 1
ATOM 887 N N . GLU A 1 114 ? -11.306 11.881 -13.340 1.00 41.06 114 GLU A N 1
ATOM 888 C CA . GLU A 1 114 ? -11.834 12.002 -14.712 1.00 41.06 114 GLU A CA 1
ATOM 889 C C . GLU A 1 114 ? -12.135 10.624 -15.318 1.00 41.06 114 GLU A C 1
ATOM 891 O O . GLU A 1 114 ? -13.145 10.522 -16.053 1.00 41.06 114 GLU A O 1
#